Protein AF-A0A2V6CLC3-F1 (afdb_monomer_lite)

Secondary structure (DSSP, 8-state):
-HHHHHS---EEE--TTS--EEE--HHHHHHHHHHHHHHSSHHHHHHHHHHHHHHHTT-----PPP---

Radius of gyration: 19.13 Å; chains: 1; bounding box: 55×24×40 Å

Sequence (69 aa):
MNRVCEDNSPVIITRNRDQAVVMLSLAEYESLEETAHLLRSPANAKRLLDSIDAIKSGKVIRKKINLDE

Structure (mmCIF, N/CA/C/O backbone):
data_AF-A0A2V6CLC3-F1
#
_entry.id   AF-A0A2V6CLC3-F1
#
loop_
_atom_site.group_PDB
_atom_site.id
_atom_site.type_symbol
_atom_site.label_atom_id
_atom_site.label_alt_id
_atom_site.label_comp_id
_atom_site.label_asym_id
_atom_site.label_entity_id
_atom_site.label_seq_id
_atom_site.pdbx_PDB_ins_code
_atom_site.Cartn_x
_atom_site.Cartn_y
_atom_site.Cartn_z
_atom_site.occupancy
_atom_site.B_iso_or_equiv
_atom_site.auth_seq_id
_atom_site.auth_comp_id
_atom_site.auth_asym_id
_atom_site.auth_atom_id
_atom_site.pdbx_PDB_mod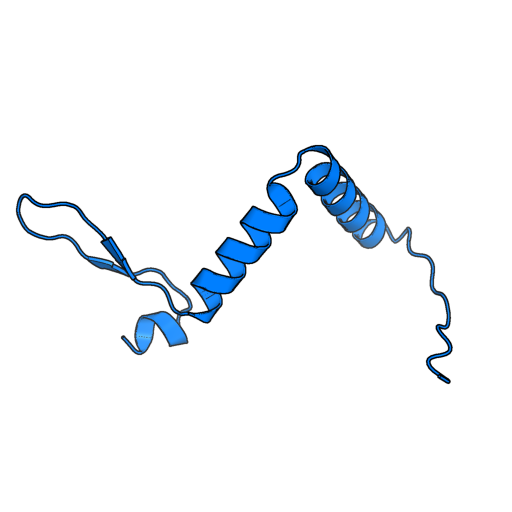el_num
ATOM 1 N N . MET A 1 1 ? -6.627 -7.028 21.825 1.00 65.75 1 MET A N 1
ATOM 2 C CA . MET A 1 1 ? -5.425 -6.499 21.147 1.00 65.75 1 MET A CA 1
ATOM 3 C C . MET A 1 1 ? -4.775 -7.568 20.284 1.00 65.75 1 MET A C 1
ATOM 5 O O . MET A 1 1 ? -4.650 -7.306 19.104 1.00 65.75 1 MET A O 1
ATOM 9 N N . ASN A 1 2 ? -4.492 -8.771 20.805 1.00 80.38 2 ASN A N 1
ATOM 10 C CA . ASN A 1 2 ? -3.853 -9.870 20.051 1.00 80.38 2 ASN A CA 1
ATOM 11 C C . ASN A 1 2 ? -4.449 -10.124 18.659 1.00 80.38 2 ASN A C 1
ATOM 13 O O . ASN A 1 2 ? -3.707 -10.145 17.689 1.00 80.38 2 ASN A O 1
ATOM 17 N N . ARG A 1 3 ? -5.783 -10.162 18.540 1.00 80.31 3 ARG A N 1
ATOM 18 C CA . ARG A 1 3 ? -6.472 -10.332 17.248 1.00 80.31 3 ARG A CA 1
ATOM 19 C C . ARG A 1 3 ? -6.081 -9.313 16.168 1.00 80.31 3 ARG A C 1
ATOM 21 O O . ARG A 1 3 ? -6.054 -9.660 15.003 1.00 80.31 3 ARG A O 1
ATOM 28 N N . VAL A 1 4 ? -5.752 -8.070 16.532 1.00 84.81 4 VAL A N 1
ATOM 29 C CA . VAL A 1 4 ? -5.318 -7.044 15.560 1.00 84.81 4 VAL A CA 1
ATOM 30 C C . VAL A 1 4 ? -3.940 -7.374 14.985 1.00 84.81 4 VAL A C 1
ATOM 32 O O . VAL A 1 4 ? -3.686 -7.109 13.817 1.00 84.81 4 VAL A O 1
ATOM 35 N N . CYS A 1 5 ? -3.063 -7.967 15.797 1.00 85.50 5 CYS A N 1
ATOM 36 C CA . CYS A 1 5 ? -1.732 -8.394 15.371 1.00 85.50 5 CYS A CA 1
ATOM 37 C C . CYS A 1 5 ? -1.754 -9.752 14.655 1.00 85.50 5 CYS A C 1
ATOM 39 O O . CYS A 1 5 ? -0.953 -9.972 13.759 1.00 85.50 5 CYS A O 1
ATOM 41 N N . GLU A 1 6 ? -2.644 -10.661 15.055 1.00 89.75 6 GLU A N 1
ATOM 42 C CA . GLU A 1 6 ? -2.768 -12.001 14.463 1.00 89.75 6 GLU A CA 1
ATOM 43 C C . GLU A 1 6 ? -3.468 -11.956 13.100 1.00 89.75 6 GLU A C 1
ATOM 45 O O . GLU A 1 6 ? -3.004 -12.580 12.149 1.00 89.75 6 GLU A O 1
ATOM 50 N N . ASP A 1 7 ? -4.545 -11.173 12.994 1.00 88.56 7 ASP A N 1
ATOM 51 C CA . ASP A 1 7 ? -5.371 -11.102 11.786 1.00 88.56 7 ASP A CA 1
ATOM 52 C C . ASP A 1 7 ? -4.938 -9.958 10.842 1.00 88.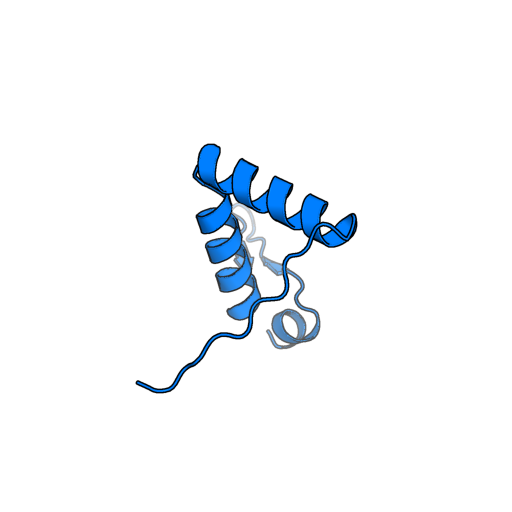56 7 ASP A C 1
ATOM 54 O O . ASP A 1 7 ? -5.568 -9.770 9.799 1.00 88.56 7 ASP A O 1
ATOM 58 N N . ASN A 1 8 ? -3.933 -9.146 11.220 1.00 86.75 8 ASN A N 1
ATOM 59 C CA . ASN A 1 8 ? -3.532 -7.892 10.547 1.00 86.75 8 ASN A CA 1
ATOM 60 C C . ASN A 1 8 ? -4.735 -7.047 10.093 1.00 86.75 8 ASN A C 1
ATOM 62 O O . ASN A 1 8 ? -4.781 -6.499 8.995 1.00 86.75 8 ASN A O 1
ATOM 66 N N . SER A 1 9 ? -5.758 -6.991 10.946 1.00 90.38 9 SER A N 1
ATOM 67 C CA . SER A 1 9 ? -7.058 -6.418 10.612 1.00 90.38 9 SER A CA 1
ATOM 68 C C . SER A 1 9 ? -7.381 -5.245 11.540 1.00 90.38 9 SER A C 1
ATOM 70 O O . SER A 1 9 ? -7.293 -5.401 12.764 1.00 90.38 9 SER A O 1
ATOM 72 N N . PRO A 1 10 ? -7.784 -4.076 11.001 1.00 93.31 10 PRO A N 1
ATOM 73 C CA . PRO A 1 10 ? -8.121 -2.913 11.813 1.00 93.31 10 PRO A CA 1
ATOM 74 C C . PRO A 1 10 ? -9.327 -3.181 12.711 1.00 93.31 10 PRO A C 1
ATOM 76 O O . PRO A 1 10 ? -10.323 -3.770 12.290 1.00 93.31 10 PRO A O 1
ATOM 79 N N . VAL A 1 11 ? -9.280 -2.652 13.933 1.00 94.12 11 VAL A N 1
ATOM 80 C CA . VAL A 1 11 ? -10.447 -2.586 14.822 1.00 94.12 11 VAL A CA 1
ATOM 81 C C . VAL A 1 11 ? -10.880 -1.137 14.970 1.00 94.12 11 VAL A C 1
ATOM 83 O O . VAL A 1 11 ? -10.098 -0.283 15.384 1.00 94.12 11 VAL A O 1
ATOM 86 N N . ILE A 1 12 ? -12.146 -0.866 14.659 1.00 93.00 12 ILE A N 1
ATOM 87 C CA . ILE A 1 12 ? -12.758 0.450 14.849 1.00 93.00 12 ILE A CA 1
ATOM 88 C C . ILE A 1 12 ? -13.316 0.520 16.270 1.00 93.00 12 ILE A C 1
ATOM 90 O O . ILE A 1 12 ? -14.136 -0.305 16.671 1.00 93.00 12 ILE A O 1
ATOM 94 N N . ILE A 1 13 ? -12.877 1.517 17.031 1.00 93.00 13 ILE A N 1
ATOM 95 C CA . ILE A 1 13 ? -13.344 1.791 18.386 1.00 93.00 13 ILE A CA 1
ATOM 96 C C . ILE A 1 13 ? -14.261 3.011 18.317 1.00 93.00 13 ILE A C 1
ATOM 98 O O . ILE A 1 13 ? -13.812 4.139 18.108 1.00 93.00 13 ILE A O 1
ATOM 102 N N . THR A 1 14 ? -15.559 2.784 18.499 1.00 92.75 14 THR A N 1
ATOM 103 C CA . THR A 1 14 ? -16.578 3.839 18.544 1.00 92.75 14 THR A CA 1
ATOM 104 C C . THR A 1 14 ? -16.881 4.223 19.989 1.00 92.75 14 THR A C 1
ATOM 106 O O . THR A 1 14 ? -17.168 3.349 20.809 1.00 92.75 14 THR A O 1
ATOM 109 N N . ARG A 1 15 ? -16.880 5.521 20.310 1.00 87.56 15 ARG A N 1
ATOM 110 C CA . ARG A 1 15 ? -17.377 6.044 21.593 1.00 87.56 15 ARG A CA 1
ATOM 111 C C . ARG A 1 15 ? -18.722 6.740 21.390 1.00 87.56 15 ARG A C 1
ATOM 113 O O . ARG A 1 15 ? -18.924 7.440 20.402 1.00 87.56 15 ARG A O 1
ATOM 120 N N . ASN A 1 16 ? -19.660 6.537 22.317 1.00 82.44 16 ASN A N 1
ATOM 121 C CA . ASN A 1 16 ? -20.995 7.131 22.223 1.00 82.44 16 ASN A CA 1
ATOM 122 C C . ASN A 1 16 ? -20.910 8.664 22.156 1.00 82.44 16 ASN A C 1
ATOM 124 O O . ASN A 1 16 ? -20.467 9.293 23.113 1.00 82.44 16 ASN A O 1
ATOM 128 N N . ARG A 1 17 ? -21.403 9.235 21.045 1.00 77.44 17 ARG A N 1
ATOM 129 C CA . ARG A 1 17 ? -21.420 10.679 20.730 1.00 77.44 17 ARG A CA 1
ATOM 130 C C . ARG A 1 17 ? -20.039 11.351 20.619 1.00 77.44 17 ARG A C 1
ATOM 132 O O . ARG A 1 17 ? -19.973 12.572 20.708 1.00 77.44 17 ARG A O 1
ATOM 139 N N . ASP A 1 18 ? -18.972 10.588 20.391 1.00 85.12 18 ASP A N 1
ATOM 140 C CA . ASP A 1 18 ? -17.603 11.106 20.260 1.00 85.12 18 ASP A CA 1
ATOM 141 C C . ASP A 1 18 ? -16.914 10.549 18.996 1.00 85.12 18 ASP A C 1
ATOM 143 O O . ASP A 1 18 ? -17.470 9.696 18.297 1.00 85.12 18 ASP A O 1
ATOM 147 N N . GLN A 1 19 ? -15.719 11.043 18.670 1.00 89.50 19 GLN A N 1
ATOM 148 C CA . GLN A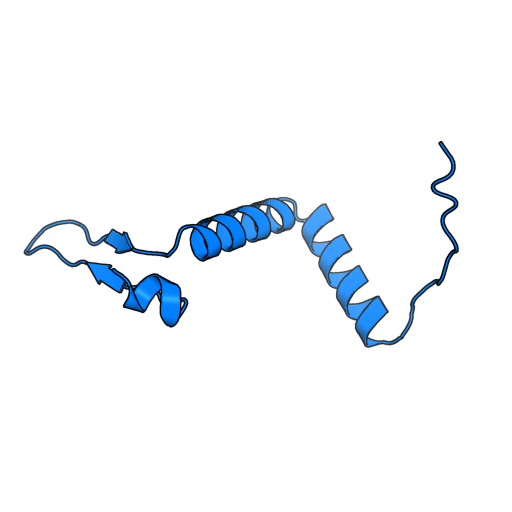 1 19 ? -14.959 10.624 17.490 1.00 89.50 19 GLN A CA 1
ATOM 149 C C . GLN A 1 19 ? -14.546 9.145 17.572 1.00 89.50 19 GLN A C 1
ATOM 151 O O . GLN A 1 19 ? -14.132 8.640 18.618 1.00 89.50 19 GLN A O 1
ATOM 156 N N . ALA A 1 20 ? -14.655 8.440 16.444 1.00 94.00 20 ALA A N 1
ATOM 157 C CA . ALA A 1 20 ? -14.177 7.068 16.314 1.00 94.00 20 ALA A CA 1
ATOM 158 C C . ALA A 1 20 ? -12.665 7.044 16.057 1.00 94.00 20 ALA A C 1
ATOM 160 O O . ALA A 1 20 ? -12.132 7.911 15.366 1.00 94.00 20 ALA A O 1
ATOM 161 N N . VAL A 1 21 ? -11.989 6.017 16.572 1.00 93.81 21 VAL A N 1
ATOM 162 C CA . VAL A 1 21 ? -10.561 5.772 16.319 1.00 93.81 21 VAL A CA 1
ATOM 163 C C . VAL A 1 21 ? -10.356 4.381 15.727 1.00 93.81 21 VAL A C 1
ATOM 165 O O . VAL A 1 21 ? -11.168 3.481 15.943 1.00 93.81 21 VAL A O 1
ATOM 168 N N . VAL A 1 22 ? -9.265 4.196 14.984 1.00 94.75 22 VAL A N 1
ATOM 169 C CA . VAL A 1 22 ? -8.860 2.897 14.431 1.00 94.75 22 VAL A CA 1
ATOM 170 C C . VAL A 1 22 ? -7.628 2.413 15.182 1.00 94.75 22 VAL A C 1
ATOM 172 O O . VAL A 1 22 ? -6.673 3.162 15.364 1.00 94.75 22 VAL A O 1
ATOM 175 N N . MET A 1 23 ? -7.653 1.157 15.614 1.00 94.56 23 MET A N 1
ATOM 176 C CA . MET A 1 23 ? -6.502 0.463 16.176 1.00 94.56 23 MET A CA 1
ATOM 177 C C . MET A 1 23 ? -5.931 -0.490 15.126 1.00 94.56 23 MET A C 1
ATOM 179 O O . MET A 1 23 ? -6.652 -1.341 14.602 1.00 94.56 23 MET A O 1
ATOM 183 N N . LEU A 1 24 ? -4.638 -0.340 14.855 1.00 95.62 24 LEU A N 1
ATOM 184 C CA . LEU A 1 24 ? -3.832 -1.189 13.980 1.00 95.62 24 LEU A CA 1
ATOM 185 C C . LEU A 1 24 ? -2.713 -1.845 14.793 1.00 95.62 24 LEU A C 1
ATOM 187 O O . LEU A 1 24 ? -2.380 -1.382 15.888 1.00 95.62 24 LEU A O 1
ATOM 191 N N . SER A 1 25 ? -2.121 -2.909 14.252 1.00 96.12 25 SER A N 1
ATOM 192 C CA . SER A 1 25 ? -0.818 -3.367 14.726 1.00 96.12 25 SER A CA 1
ATOM 193 C C . SER A 1 25 ? 0.236 -2.329 14.326 1.00 96.12 25 SER A C 1
ATOM 195 O O . SER A 1 25 ? 0.043 -1.569 13.374 1.00 96.12 25 SER A O 1
ATOM 197 N N . LEU A 1 26 ? 1.357 -2.284 15.049 1.00 94.88 26 LEU A N 1
ATOM 198 C CA . LEU A 1 26 ? 2.445 -1.368 14.699 1.00 94.88 26 LEU A CA 1
ATOM 199 C C . LEU A 1 26 ? 2.974 -1.647 13.283 1.00 94.88 26 LEU A C 1
ATOM 201 O O . LEU A 1 26 ? 3.136 -0.714 12.508 1.00 94.88 26 LEU A O 1
ATOM 205 N N . ALA A 1 27 ? 3.144 -2.923 12.927 1.00 95.19 27 ALA A N 1
ATOM 206 C CA . ALA A 1 27 ? 3.627 -3.327 11.609 1.00 95.19 27 ALA A CA 1
ATOM 207 C C . ALA A 1 27 ? 2.696 -2.875 10.468 1.00 95.19 27 ALA A C 1
ATOM 209 O O . ALA A 1 27 ? 3.172 -2.393 9.443 1.00 95.19 27 ALA A O 1
ATOM 210 N N . GLU A 1 28 ? 1.373 -2.979 10.647 1.00 95.88 28 GLU A N 1
ATOM 211 C CA . GLU A 1 28 ? 0.407 -2.479 9.659 1.00 95.88 28 GLU A CA 1
ATOM 212 C C . GLU A 1 28 ? 0.457 -0.951 9.548 1.00 95.88 28 GLU A C 1
ATOM 214 O O . GLU A 1 28 ? 0.425 -0.406 8.446 1.00 95.88 28 GLU A O 1
ATOM 219 N N . TYR A 1 29 ? 0.586 -0.244 10.675 1.00 96.88 29 TYR A N 1
ATOM 220 C CA . TYR A 1 29 ? 0.747 1.209 10.662 1.00 96.88 29 TYR A CA 1
ATOM 221 C C . TYR A 1 29 ? 2.023 1.640 9.916 1.00 96.88 29 TYR A C 1
ATOM 223 O O . TYR A 1 29 ? 1.949 2.494 9.035 1.00 96.88 29 TYR A O 1
ATOM 231 N N . GLU A 1 30 ? 3.168 1.019 10.209 1.00 97.56 30 GLU A N 1
ATOM 232 C CA . GLU A 1 30 ? 4.448 1.302 9.542 1.00 97.56 30 GLU A CA 1
ATOM 233 C C . GLU A 1 30 ? 4.391 0.975 8.042 1.00 97.56 30 GLU A C 1
ATOM 235 O O . GLU A 1 30 ? 4.869 1.750 7.215 1.00 97.56 30 GLU A O 1
ATOM 240 N N . SER A 1 31 ? 3.749 -0.137 7.667 1.00 97.12 31 SER A N 1
ATOM 241 C CA . SER A 1 31 ? 3.550 -0.508 6.262 1.00 97.12 31 SER A CA 1
ATOM 242 C C . SER A 1 31 ? 2.704 0.522 5.505 1.00 97.12 31 SER A C 1
ATOM 244 O O . SER A 1 31 ? 3.037 0.900 4.374 1.00 97.12 31 SER A O 1
ATOM 246 N N . LEU A 1 32 ? 1.634 1.022 6.132 1.00 97.06 32 LEU A N 1
ATOM 247 C CA . LEU A 1 32 ? 0.803 2.087 5.571 1.00 97.06 32 LEU A CA 1
ATOM 248 C C . LEU A 1 32 ? 1.571 3.404 5.452 1.00 97.06 32 LEU A C 1
ATOM 250 O O . LEU A 1 32 ? 1.453 4.078 4.425 1.00 97.06 32 LEU A O 1
ATOM 254 N N . GLU A 1 33 ? 2.361 3.767 6.464 1.00 98.06 33 GLU A N 1
ATOM 255 C CA . GLU A 1 33 ? 3.170 4.985 6.445 1.00 98.06 33 GLU A CA 1
ATOM 256 C C . GLU A 1 33 ? 4.215 4.943 5.324 1.00 98.06 33 GLU A C 1
ATOM 258 O O . GLU A 1 33 ? 4.299 5.889 4.538 1.00 98.06 33 GLU A O 1
ATOM 263 N N . GLU A 1 34 ? 4.946 3.836 5.184 1.00 97.88 34 GLU A N 1
ATOM 264 C CA . GLU A 1 34 ? 5.951 3.661 4.131 1.00 97.88 34 GLU A CA 1
ATOM 265 C C . GLU A 1 34 ? 5.307 3.647 2.739 1.00 97.88 34 GLU A C 1
ATOM 267 O O . GLU A 1 34 ? 5.770 4.319 1.815 1.00 97.88 34 GLU A O 1
ATOM 272 N N . THR A 1 35 ? 4.173 2.959 2.579 1.00 97.56 35 THR A N 1
ATOM 273 C CA . THR A 1 35 ? 3.423 2.968 1.314 1.00 97.56 35 THR A CA 1
ATOM 274 C C . THR A 1 35 ? 2.984 4.388 0.955 1.00 97.56 35 THR A C 1
ATOM 276 O O . THR A 1 35 ? 3.187 4.844 -0.174 1.00 97.56 35 THR A O 1
ATOM 279 N N . ALA A 1 36 ? 2.426 5.128 1.917 1.00 97.81 36 ALA A N 1
ATOM 280 C CA . ALA A 1 36 ? 2.041 6.519 1.717 1.00 97.81 36 ALA A CA 1
ATOM 281 C C . ALA A 1 36 ? 3.256 7.410 1.423 1.00 97.81 36 ALA A C 1
ATOM 283 O O . ALA A 1 36 ? 3.158 8.318 0.597 1.00 97.81 36 ALA A O 1
ATOM 284 N N . HIS A 1 37 ? 4.402 7.156 2.058 1.00 97.81 37 HIS A N 1
ATOM 285 C CA . HIS A 1 37 ? 5.656 7.855 1.799 1.00 97.81 37 HIS A CA 1
ATOM 286 C C . HIS A 1 37 ? 6.121 7.653 0.351 1.00 97.81 37 HIS A C 1
ATOM 288 O O . HIS A 1 37 ? 6.303 8.635 -0.377 1.00 97.81 37 HIS A O 1
ATOM 294 N N . LEU A 1 38 ? 6.227 6.401 -0.103 1.00 98.12 38 LEU A N 1
ATOM 295 C CA . LEU A 1 38 ? 6.646 6.053 -1.463 1.00 98.12 38 LEU A CA 1
ATOM 296 C C . LEU A 1 38 ? 5.707 6.636 -2.526 1.00 98.12 38 LEU A C 1
ATOM 298 O O . LEU A 1 38 ? 6.170 7.100 -3.573 1.00 98.12 38 LEU A O 1
ATOM 302 N N . LEU A 1 39 ? 4.399 6.653 -2.258 1.00 97.81 39 LEU A N 1
ATOM 303 C CA . LEU A 1 39 ? 3.388 7.133 -3.201 1.00 97.81 39 LEU A CA 1
ATOM 304 C C . LEU A 1 39 ? 3.120 8.645 -3.127 1.00 97.81 39 LEU A C 1
ATOM 306 O O . LEU A 1 39 ? 2.434 9.180 -3.997 1.00 97.81 39 LEU A O 1
ATOM 310 N N . ARG A 1 40 ? 3.681 9.362 -2.142 1.00 97.25 40 ARG A N 1
ATOM 311 C CA . ARG A 1 40 ? 3.432 10.801 -1.924 1.00 97.25 40 ARG A CA 1
ATOM 312 C C . ARG A 1 40 ? 3.826 11.672 -3.117 1.00 97.25 40 ARG A C 1
ATOM 314 O O . ARG A 1 40 ? 3.156 12.658 -3.408 1.00 97.25 40 ARG A O 1
ATOM 321 N N . SER A 1 41 ? 4.935 11.342 -3.781 1.00 97.75 41 SER A N 1
ATOM 322 C CA . SER A 1 41 ? 5.404 12.063 -4.968 1.00 97.75 41 SER A CA 1
ATOM 323 C C . SER A 1 41 ? 4.857 11.400 -6.232 1.00 97.75 41 SER A C 1
ATOM 325 O O . SER A 1 41 ? 5.209 10.246 -6.487 1.00 97.75 41 SER A O 1
ATOM 327 N N . PRO A 1 42 ? 4.091 12.112 -7.084 1.00 97.44 42 PRO A N 1
ATOM 328 C CA . PRO A 1 42 ? 3.561 11.543 -8.324 1.00 97.44 42 PRO A CA 1
ATOM 329 C C . PRO A 1 42 ? 4.651 10.970 -9.237 1.00 97.44 42 PRO A C 1
ATOM 331 O O . PRO A 1 42 ? 4.464 9.926 -9.862 1.00 97.44 42 PRO A O 1
ATOM 334 N N . ALA A 1 43 ? 5.819 11.620 -9.280 1.00 98.31 43 ALA A N 1
ATOM 335 C CA . ALA A 1 43 ? 6.958 11.147 -10.060 1.00 98.31 43 ALA A CA 1
ATOM 336 C C . ALA A 1 43 ? 7.522 9.825 -9.511 1.00 98.31 43 ALA A C 1
ATOM 338 O O . ALA A 1 43 ? 7.832 8.918 -10.285 1.00 98.31 43 ALA A O 1
ATOM 339 N N . ASN A 1 44 ? 7.627 9.692 -8.183 1.00 98.00 44 ASN A N 1
ATOM 340 C CA . ASN A 1 44 ? 8.109 8.460 -7.560 1.00 98.00 44 ASN A CA 1
ATOM 341 C C . ASN A 1 44 ? 7.086 7.324 -7.674 1.00 98.00 44 ASN A C 1
ATOM 343 O O . ASN A 1 44 ? 7.461 6.211 -8.035 1.00 98.00 44 ASN A O 1
ATOM 347 N N . ALA A 1 45 ? 5.805 7.623 -7.446 1.00 98.19 45 ALA A N 1
ATOM 348 C CA . ALA A 1 45 ? 4.707 6.676 -7.591 1.00 98.19 45 ALA A CA 1
ATOM 349 C C . ALA A 1 45 ? 4.671 6.082 -9.004 1.00 98.19 45 ALA A C 1
ATOM 351 O O . ALA A 1 45 ? 4.668 4.863 -9.156 1.00 98.19 45 ALA A O 1
ATOM 352 N N . LYS A 1 46 ? 4.744 6.932 -10.040 1.00 98.31 46 LYS A N 1
ATOM 353 C CA . LYS A 1 46 ? 4.804 6.478 -11.434 1.00 98.31 46 LYS A CA 1
ATOM 354 C C . LYS A 1 46 ? 5.992 5.541 -11.667 1.00 98.31 46 LYS A C 1
ATOM 356 O O . LYS A 1 46 ? 5.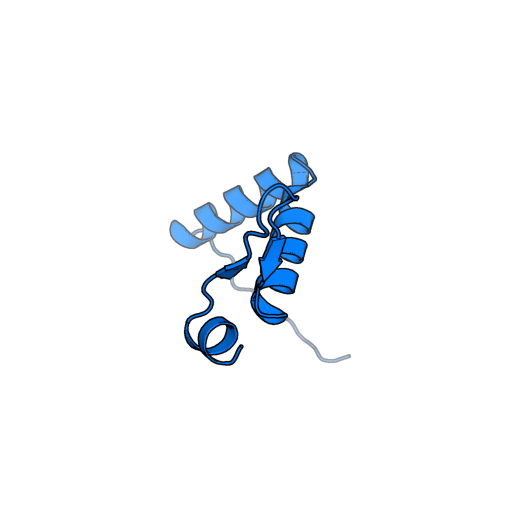812 4.434 -12.155 1.00 98.31 46 LYS A O 1
ATOM 361 N N . ARG A 1 47 ? 7.197 5.955 -11.261 1.00 98.12 47 ARG A N 1
ATOM 362 C CA . ARG A 1 47 ? 8.421 5.157 -11.432 1.00 98.12 47 ARG A CA 1
ATOM 363 C C . ARG A 1 47 ? 8.334 3.795 -10.739 1.00 98.12 47 ARG A C 1
ATOM 365 O O . ARG A 1 47 ? 8.814 2.802 -11.286 1.00 98.12 47 ARG A O 1
ATOM 372 N N . LEU A 1 48 ? 7.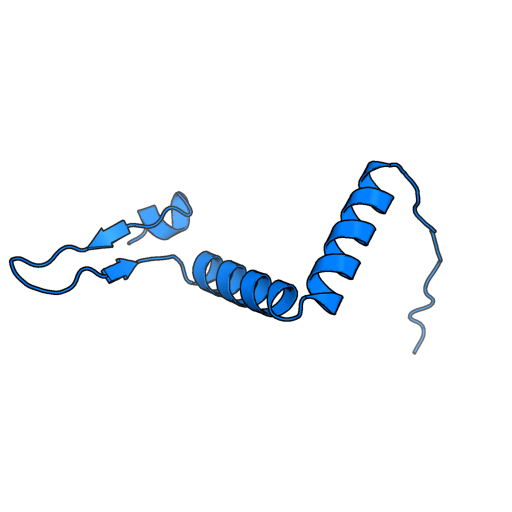754 3.749 -9.541 1.00 98.06 48 LEU A N 1
ATOM 373 C CA . LEU A 1 48 ? 7.584 2.514 -8.783 1.00 98.06 48 LEU A CA 1
ATOM 374 C C . LEU A 1 48 ? 6.583 1.575 -9.469 1.00 98.06 48 LEU A C 1
ATOM 376 O O . LEU A 1 48 ? 6.896 0.403 -9.665 1.00 98.06 48 LEU A O 1
ATOM 380 N N . LEU A 1 49 ? 5.426 2.096 -9.884 1.00 97.75 49 LEU A N 1
ATOM 381 C CA . LEU A 1 49 ? 4.401 1.321 -10.591 1.00 97.75 49 LEU A CA 1
ATOM 382 C C . LEU A 1 49 ? 4.923 0.778 -11.930 1.00 97.75 49 LEU A C 1
ATOM 384 O O . LEU A 1 49 ? 4.820 -0.422 -12.175 1.00 97.75 49 LEU A O 1
ATOM 388 N N . ASP A 1 50 ? 5.590 1.617 -12.728 1.00 97.88 50 ASP A N 1
ATOM 389 C CA . ASP A 1 50 ? 6.226 1.206 -13.987 1.00 97.88 50 ASP A CA 1
ATOM 390 C C . ASP A 1 50 ? 7.266 0.090 -13.752 1.00 97.88 50 ASP A C 1
ATOM 392 O O . ASP A 1 50 ? 7.373 -0.853 -14.538 1.00 97.88 50 ASP A O 1
ATOM 396 N N . SER A 1 51 ? 8.023 0.161 -12.648 1.00 97.62 51 SER A N 1
ATOM 397 C CA . SER A 1 51 ? 9.008 -0.870 -12.289 1.00 97.62 51 SER A CA 1
ATOM 398 C C . SER A 1 51 ? 8.344 -2.195 -11.902 1.00 97.62 51 SER A C 1
ATOM 400 O O . SER A 1 51 ? 8.826 -3.261 -12.291 1.00 97.62 51 SER A O 1
ATOM 402 N N . ILE A 1 52 ? 7.225 -2.147 -11.172 1.00 97.62 52 ILE A N 1
ATOM 403 C CA . ILE A 1 52 ? 6.432 -3.334 -10.821 1.00 97.62 52 ILE A CA 1
ATOM 404 C C . ILE A 1 52 ? 5.900 -4.009 -12.093 1.00 97.62 5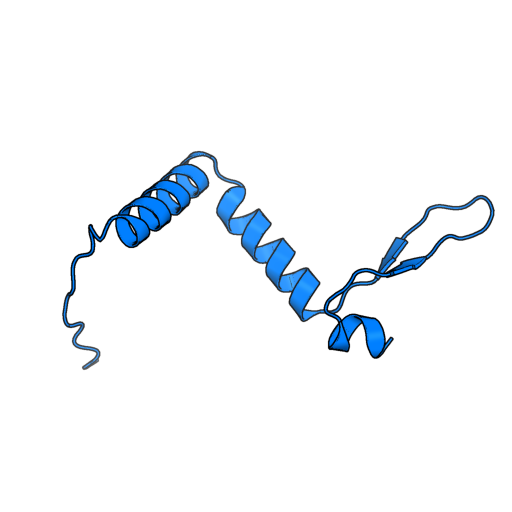2 ILE A C 1
ATOM 406 O O . ILE A 1 52 ? 6.013 -5.229 -12.236 1.00 97.62 52 ILE A O 1
ATOM 410 N N . ASP A 1 53 ? 5.374 -3.235 -13.042 1.00 98.06 53 ASP A N 1
ATOM 411 C CA . ASP A 1 53 ? 4.851 -3.760 -14.307 1.00 98.06 53 ASP A CA 1
ATOM 412 C C . ASP A 1 53 ? 5.958 -4.311 -15.217 1.00 98.06 53 ASP A C 1
ATOM 414 O O . ASP A 1 53 ? 5.789 -5.352 -15.866 1.00 98.06 53 ASP A O 1
ATOM 418 N N . ALA A 1 54 ? 7.134 -3.678 -15.228 1.00 97.81 54 ALA A N 1
ATOM 419 C CA . ALA A 1 54 ? 8.315 -4.209 -15.901 1.00 97.81 54 ALA A CA 1
ATOM 420 C C . ALA A 1 54 ? 8.704 -5.589 -15.343 1.00 97.81 54 ALA A C 1
ATOM 422 O O . ALA A 1 54 ? 8.895 -6.529 -16.116 1.00 97.81 54 ALA A O 1
ATOM 423 N N . ILE A 1 55 ? 8.738 -5.753 -14.015 1.00 97.38 55 ILE A N 1
ATOM 424 C CA . ILE A 1 55 ? 9.042 -7.045 -13.380 1.00 97.38 55 ILE A CA 1
ATOM 425 C C . ILE A 1 55 ? 7.981 -8.096 -13.727 1.00 97.38 55 ILE A C 1
ATOM 427 O O . ILE A 1 55 ? 8.337 -9.201 -14.138 1.00 97.38 55 ILE A O 1
ATOM 431 N N . LYS A 1 56 ? 6.688 -7.757 -13.630 1.00 96.44 56 LYS A N 1
ATOM 432 C CA . LYS A 1 56 ? 5.578 -8.667 -13.979 1.00 96.44 56 LYS A CA 1
ATOM 433 C C . LYS A 1 56 ? 5.611 -9.113 -15.442 1.00 96.44 56 LYS A C 1
ATOM 435 O O . LYS A 1 56 ? 5.247 -10.244 -15.744 1.00 96.44 56 LYS A O 1
ATOM 440 N N . SER A 1 57 ? 6.068 -8.243 -16.341 1.00 97.12 57 SER A N 1
ATOM 441 C CA . SER A 1 57 ? 6.244 -8.549 -17.768 1.00 97.12 57 SER A CA 1
ATOM 442 C C . SER A 1 57 ? 7.593 -9.201 -18.104 1.00 97.12 57 SER A C 1
ATOM 444 O O . SER A 1 57 ? 7.903 -9.397 -19.278 1.00 97.12 57 SER A O 1
ATOM 446 N N . GLY A 1 58 ? 8.407 -9.543 -17.099 1.00 96.19 58 GLY A N 1
ATOM 447 C CA . GLY A 1 58 ? 9.707 -10.194 -17.278 1.00 96.19 58 GLY A CA 1
ATOM 448 C C . GLY A 1 58 ? 10.822 -9.272 -17.785 1.00 96.19 58 GLY A C 1
ATOM 449 O O . GLY A 1 58 ? 11.921 -9.744 -18.072 1.00 96.19 58 GLY A O 1
ATOM 450 N N . LYS A 1 59 ? 10.584 -7.958 -17.870 1.00 96.81 59 LYS A N 1
ATOM 451 C CA . LYS A 1 59 ? 11.566 -6.944 -18.281 1.00 96.81 59 LYS A CA 1
ATOM 452 C C . LYS A 1 59 ? 12.497 -6.599 -17.116 1.00 96.81 59 LYS A C 1
ATOM 454 O O . LYS A 1 59 ? 12.471 -5.491 -16.586 1.00 96.81 59 LYS A O 1
ATOM 459 N N . VAL A 1 60 ? 13.311 -7.566 -16.702 1.00 95.50 60 VAL A N 1
ATOM 460 C CA . VAL A 1 60 ? 14.255 -7.430 -15.584 1.00 95.50 60 VAL A CA 1
ATOM 461 C C . VAL A 1 60 ? 15.699 -7.547 -16.054 1.00 95.50 60 VAL A C 1
ATOM 463 O O . VAL A 1 60 ? 16.023 -8.357 -16.920 1.00 95.50 60 VAL A O 1
ATOM 466 N N . ILE A 1 61 ? 16.588 -6.763 -15.445 1.00 94.75 61 ILE A N 1
ATOM 467 C CA . ILE A 1 61 ? 18.032 -6.845 -15.679 1.00 94.75 61 ILE A CA 1
ATOM 468 C C . ILE A 1 61 ? 18.664 -7.493 -14.450 1.00 94.75 61 ILE A C 1
ATOM 470 O O . ILE A 1 61 ? 18.647 -6.922 -13.361 1.00 94.75 61 ILE A O 1
ATOM 474 N N . ARG A 1 62 ? 19.238 -8.689 -14.613 1.00 93.75 62 ARG A N 1
ATOM 475 C CA . ARG A 1 62 ? 20.049 -9.316 -13.561 1.00 93.75 62 ARG A CA 1
ATOM 476 C C . ARG A 1 62 ? 21.466 -8.775 -13.639 1.00 93.75 62 ARG A C 1
ATOM 478 O O . ARG A 1 62 ? 22.138 -8.934 -14.654 1.00 93.75 62 ARG A O 1
ATOM 485 N N . LYS A 1 63 ? 21.926 -8.168 -12.551 1.00 93.50 63 LYS A N 1
ATOM 486 C CA . LYS A 1 63 ? 23.288 -7.657 -12.421 1.00 93.50 63 LYS A CA 1
ATOM 487 C C . LYS A 1 63 ? 23.896 -8.204 -11.135 1.00 93.50 63 LYS A C 1
ATOM 489 O O . LYS A 1 63 ? 23.271 -8.119 -10.083 1.00 93.50 63 LYS A O 1
ATOM 494 N N . LYS A 1 64 ? 25.100 -8.774 -11.223 1.00 93.81 64 LYS A N 1
ATOM 495 C CA . LYS A 1 64 ? 25.871 -9.151 -10.034 1.00 93.81 64 LYS A CA 1
ATOM 496 C C . LYS A 1 64 ? 26.374 -7.866 -9.378 1.00 93.81 64 LYS A C 1
ATOM 498 O O . LYS A 1 64 ? 26.993 -7.043 -10.049 1.00 93.81 64 LYS A O 1
ATOM 503 N N . ILE A 1 65 ? 26.068 -7.694 -8.100 1.00 91.38 65 ILE A N 1
ATOM 504 C CA . ILE A 1 65 ? 26.598 -6.604 -7.282 1.00 91.38 65 ILE A CA 1
ATOM 505 C C . ILE A 1 65 ? 27.772 -7.203 -6.506 1.00 91.38 65 ILE A C 1
ATOM 507 O O . ILE A 1 65 ? 27.587 -8.212 -5.828 1.00 91.38 65 ILE A O 1
ATOM 511 N N . ASN A 1 66 ? 28.972 -6.640 -6.660 1.00 89.06 66 ASN A N 1
ATOM 512 C CA . ASN A 1 66 ? 30.071 -6.936 -5.744 1.00 89.06 66 ASN A CA 1
ATOM 513 C C . ASN A 1 66 ? 29.853 -6.067 -4.508 1.00 89.06 66 ASN A C 1
ATOM 515 O O . ASN A 1 66 ? 29.798 -4.848 -4.633 1.00 89.06 66 ASN A O 1
ATOM 519 N N . LEU A 1 67 ? 29.676 -6.706 -3.355 1.00 82.62 67 LEU A N 1
ATOM 520 C CA . LEU A 1 67 ? 29.558 -6.044 -2.054 1.00 82.62 67 LEU A CA 1
ATOM 521 C C . LEU A 1 67 ? 30.897 -6.090 -1.297 1.00 82.62 67 LEU A C 1
ATOM 523 O O . LEU A 1 67 ? 30.911 -5.993 -0.078 1.00 82.62 67 LEU A O 1
ATOM 527 N N . ASP A 1 68 ? 32.006 -6.275 -2.020 1.00 76.81 68 ASP A N 1
ATOM 528 C CA . ASP A 1 68 ? 33.355 -6.280 -1.456 1.00 76.81 68 ASP A CA 1
ATOM 529 C C . ASP A 1 68 ? 33.840 -4.828 -1.272 1.00 76.81 68 ASP A C 1
ATOM 531 O O . ASP A 1 68 ? 34.682 -4.358 -2.034 1.00 76.81 68 ASP A O 1
ATOM 535 N N . GLU A 1 69 ? 33.252 -4.126 -0.299 1.00 56.44 69 GLU A N 1
ATOM 536 C CA . GLU A 1 69 ? 33.800 -2.970 0.441 1.00 56.44 69 GLU A CA 1
ATOM 537 C C . GLU A 1 69 ? 33.267 -2.991 1.881 1.00 56.44 69 GLU A C 1
ATOM 539 O O . GLU A 1 69 ? 32.027 -3.063 2.059 1.00 56.44 69 GLU A O 1
#

Foldseek 3Di:
DVCLVVVQDWDWDDDVPDDIDIDHDPVNVVVVVVVCVQVVDVVSVVVVVVVVVCVVVVVDDDDDDPPPD

pLDDT: mean 92.59, std 7.76, range [56.44, 98.31]